Protein AF-E2BBU9-F1 (afdb_monomer_lite)

Organism: Harpegnathos saltator (NCBI:txid610380)

Radius of gyration: 15.65 Å; chains: 1; bounding box: 34×33×42 Å

Sequence (152 aa):
FHPNVCHICKKTDNGTFVTCSMCHMIYYCNKIHKNVHKGEHIQICTYIVYLLAKYKKLLHSSPLNTNEWLQSRINILKKLRRLLPRELQPYEEQMILFVKSCRTCHQQVQLRSCEICQSDYYCNEHKEEFIIEHTREHCRKLMTQFNLDITS

pLDDT: mean 89.42, std 9.73, range [50.41, 97.12]

Foldseek 3Di:
DAQQAAPPQRHGDPPQWDADPQQRLHIHNDVVSCVVCVVVCVLQSVVNSVCCVVCVVLADDWQDAPVRVQVSLVVSQVSSCVPRPDDDDPVRSVSSVQGDAAPGRGHRPQWDADPQLSRHIHHPVCPVVCVVPVDPVNSVVSNVVSVVVSVD

Structure (mmCIF, N/CA/C/O backbone):
data_AF-E2BBU9-F1
#
_entry.id   AF-E2BBU9-F1
#
loop_
_atom_site.group_PDB
_atom_site.id
_atom_site.type_symbol
_atom_site.label_atom_id
_atom_site.label_alt_id
_atom_site.label_comp_id
_atom_site.label_asym_id
_atom_site.label_entity_id
_atom_site.label_seq_id
_atom_site.pdbx_PDB_ins_code
_a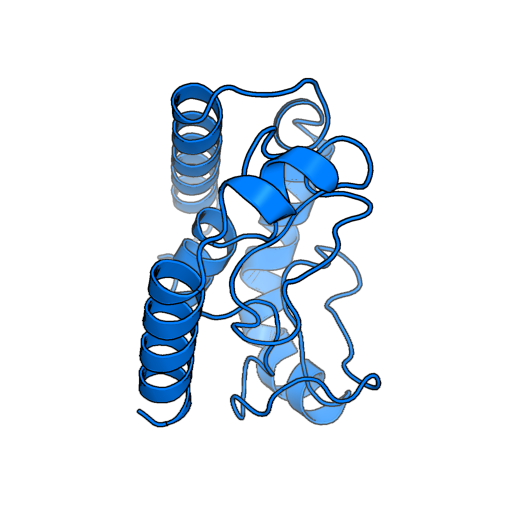tom_site.Cartn_x
_atom_site.Cartn_y
_atom_site.Cartn_z
_atom_site.occupancy
_atom_site.B_iso_or_equiv
_atom_site.auth_seq_id
_atom_site.auth_comp_id
_atom_site.auth_asym_id
_atom_site.auth_atom_id
_atom_site.pdbx_PDB_model_num
ATOM 1 N N . PHE A 1 1 ? 7.609 -3.613 6.468 1.00 87.50 1 PHE A N 1
ATOM 2 C CA . PHE A 1 1 ? 6.248 -3.998 6.027 1.00 87.50 1 PHE A CA 1
ATOM 3 C C . PHE A 1 1 ? 6.264 -4.138 4.522 1.00 87.50 1 PHE A C 1
ATOM 5 O O . PHE A 1 1 ? 6.803 -3.257 3.868 1.00 87.50 1 PHE A O 1
ATOM 12 N N . HIS A 1 2 ? 5.648 -5.195 3.994 1.00 89.50 2 HIS A N 1
ATOM 13 C CA . HIS A 1 2 ? 5.545 -5.432 2.556 1.00 89.50 2 HIS A CA 1
ATOM 14 C C . HIS A 1 2 ? 4.070 -5.598 2.176 1.00 89.50 2 HIS A C 1
ATOM 16 O O . HIS A 1 2 ? 3.405 -6.482 2.719 1.00 89.50 2 HIS A O 1
ATOM 22 N N . PRO A 1 3 ? 3.515 -4.771 1.273 1.00 87.69 3 PRO A N 1
ATOM 23 C CA . PRO A 1 3 ? 2.079 -4.778 0.992 1.00 87.69 3 PRO A CA 1
ATOM 24 C C . PRO A 1 3 ? 1.637 -5.940 0.080 1.00 87.69 3 PRO A C 1
ATOM 26 O O . PRO A 1 3 ? 0.452 -6.045 -0.222 1.00 87.69 3 PRO A O 1
ATOM 29 N N . ASN A 1 4 ? 2.557 -6.803 -0.369 1.00 87.75 4 ASN A N 1
ATOM 30 C CA . ASN A 1 4 ? 2.280 -7.994 -1.189 1.00 87.75 4 ASN A CA 1
ATOM 31 C C . ASN A 1 4 ? 2.405 -9.321 -0.415 1.00 87.75 4 ASN A C 1
ATOM 33 O O . ASN A 1 4 ? 2.350 -10.391 -1.017 1.00 87.75 4 ASN A O 1
ATOM 37 N N . VAL A 1 5 ? 2.584 -9.280 0.910 1.00 91.50 5 VAL A N 1
ATOM 38 C CA . VAL A 1 5 ? 2.699 -10.491 1.741 1.00 91.50 5 VAL A CA 1
ATOM 39 C C . VAL A 1 5 ? 1.640 -10.531 2.826 1.0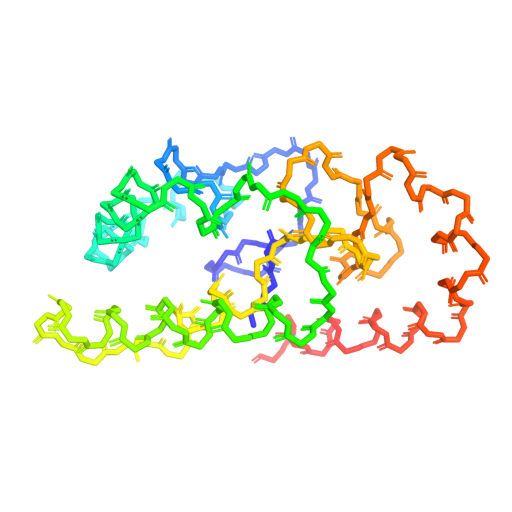0 91.50 5 VAL A C 1
ATOM 41 O O . VAL A 1 5 ? 1.006 -9.526 3.154 1.00 91.50 5 VAL A O 1
ATOM 44 N N . CYS A 1 6 ? 1.449 -11.707 3.417 1.00 94.44 6 CYS A N 1
ATOM 45 C CA . CYS A 1 6 ? 0.546 -11.848 4.538 1.00 94.44 6 CYS A CA 1
ATOM 46 C C . CYS A 1 6 ? 1.108 -11.071 5.725 1.00 94.44 6 CYS A C 1
ATOM 48 O O . CYS A 1 6 ? 2.223 -11.328 6.170 1.00 94.44 6 CYS A O 1
ATOM 50 N N . HIS A 1 7 ? 0.312 -10.166 6.290 1.00 94.44 7 HIS A N 1
ATOM 51 C CA . HIS A 1 7 ? 0.750 -9.391 7.445 1.00 94.44 7 HIS A CA 1
ATOM 52 C C . HIS A 1 7 ? 1.141 -10.267 8.649 1.00 94.44 7 HIS A C 1
ATOM 54 O O . HIS A 1 7 ? 2.069 -9.913 9.370 1.00 94.44 7 HIS A O 1
ATOM 60 N N . ILE A 1 8 ? 0.484 -11.419 8.819 1.00 94.69 8 ILE A N 1
ATOM 61 C CA . ILE A 1 8 ? 0.705 -12.337 9.941 1.00 94.69 8 ILE A CA 1
ATOM 62 C C . ILE A 1 8 ? 1.883 -13.280 9.681 1.00 94.69 8 ILE A C 1
ATOM 64 O O . ILE A 1 8 ? 2.887 -13.193 10.373 1.00 94.69 8 ILE A O 1
ATOM 68 N N . CYS A 1 9 ? 1.803 -14.148 8.667 1.00 93.88 9 CYS A N 1
ATOM 69 C CA . CYS A 1 9 ? 2.814 -15.192 8.449 1.00 93.88 9 CYS A CA 1
ATOM 70 C C . CYS A 1 9 ? 3.887 -14.852 7.405 1.00 93.88 9 CYS A C 1
ATOM 72 O O . CYS A 1 9 ? 4.676 -15.721 7.056 1.00 93.88 9 CYS A O 1
ATOM 74 N N . LYS A 1 10 ? 3.860 -13.643 6.830 1.00 92.50 10 LYS A N 1
ATOM 75 C CA . LYS A 1 10 ? 4.807 -13.149 5.808 1.00 92.50 10 LYS A CA 1
ATOM 76 C C . LYS A 1 10 ? 4.903 -13.969 4.514 1.00 92.50 10 LYS A C 1
ATOM 78 O O . LYS A 1 10 ? 5.683 -13.621 3.636 1.00 92.50 10 LYS A O 1
ATOM 83 N N . LYS A 1 11 ? 4.053 -14.988 4.333 1.00 90.94 11 LYS A N 1
ATOM 84 C CA . LYS A 1 11 ? 3.934 -15.735 3.073 1.00 90.94 11 LYS A CA 1
ATOM 85 C C . LYS A 1 11 ? 3.636 -14.780 1.911 1.00 90.94 11 LYS A C 1
ATOM 87 O O . LYS A 1 11 ? 2.825 -13.863 2.067 1.00 90.94 11 LYS A O 1
ATOM 92 N N . THR A 1 12 ? 4.258 -15.028 0.765 1.00 85.69 12 THR A N 1
ATOM 93 C CA . THR A 1 12 ? 4.026 -14.324 -0.502 1.00 85.69 12 THR A CA 1
ATOM 94 C C . THR A 1 12 ? 2.687 -14.691 -1.130 1.00 85.69 12 THR A C 1
ATOM 96 O O . THR A 1 12 ? 2.199 -15.815 -0.966 1.00 85.69 12 THR A O 1
ATOM 99 N N . ASP A 1 13 ? 2.085 -13.730 -1.833 1.00 78.69 13 ASP A N 1
ATOM 100 C CA . ASP A 1 13 ? 0.827 -13.952 -2.540 1.00 78.69 13 ASP A CA 1
ATOM 101 C C . ASP A 1 13 ? 0.998 -14.940 -3.699 1.00 78.69 13 ASP A C 1
ATOM 103 O O . ASP A 1 13 ? 1.943 -14.863 -4.480 1.00 78.69 13 ASP A O 1
ATOM 107 N N . ASN A 1 14 ? 0.061 -15.877 -3.793 1.00 72.25 14 ASN A N 1
ATOM 108 C CA . ASN A 1 14 ? -0.068 -16.867 -4.858 1.00 72.25 14 ASN A CA 1
ATOM 109 C C . ASN A 1 14 ? -1.394 -16.706 -5.629 1.00 72.25 14 ASN A C 1
ATOM 111 O O . ASN A 1 14 ? -1.867 -17.658 -6.246 1.00 72.25 14 ASN A O 1
ATOM 115 N N . GLY A 1 15 ? -2.012 -15.523 -5.558 1.00 75.75 15 GLY A N 1
ATOM 116 C CA . GLY A 1 15 ? -3.253 -15.168 -6.246 1.00 75.75 15 GLY A CA 1
ATOM 117 C C . GLY A 1 15 ? -4.522 -15.380 -5.419 1.00 75.75 15 GL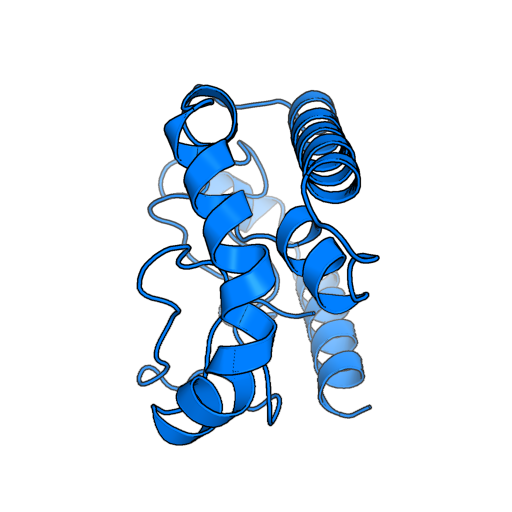Y A C 1
ATOM 118 O O . GLY A 1 15 ? -5.620 -15.160 -5.925 1.00 75.75 15 GLY A O 1
ATOM 119 N N . THR A 1 16 ? -4.407 -15.800 -4.155 1.00 83.06 16 THR A N 1
ATOM 120 C CA . THR A 1 16 ? -5.568 -16.098 -3.293 1.00 83.06 16 THR A CA 1
ATOM 121 C C . THR A 1 16 ? -5.645 -15.220 -2.049 1.00 83.06 16 THR A C 1
ATOM 123 O O . THR A 1 16 ? -6.445 -15.495 -1.149 1.00 83.06 16 THR A O 1
ATOM 126 N N . PHE A 1 17 ? -4.795 -14.198 -1.936 1.00 92.19 17 PHE A N 1
ATOM 127 C CA . PHE A 1 17 ? -4.760 -13.368 -0.740 1.00 92.19 17 PHE A CA 1
ATOM 128 C C . PHE A 1 17 ? -6.015 -12.508 -0.622 1.00 92.19 17 PHE A C 1
ATOM 130 O O . PHE A 1 17 ? -6.599 -12.040 -1.596 1.00 92.19 17 PHE A O 1
ATOM 137 N N . VAL A 1 18 ? -6.428 -12.276 0.620 1.00 93.00 18 VAL A N 1
ATOM 138 C CA . VAL A 1 18 ? -7.563 -11.422 0.956 1.00 93.00 18 VAL A CA 1
ATOM 139 C C . VAL A 1 18 ? -7.060 -10.098 1.512 1.00 93.00 18 VAL A C 1
ATOM 141 O O . VAL A 1 18 ? -6.202 -10.064 2.395 1.00 93.00 18 VAL A O 1
ATOM 144 N N . THR A 1 19 ? -7.628 -8.989 1.045 1.00 91.94 19 THR A N 1
ATOM 145 C CA . THR A 1 19 ? -7.319 -7.658 1.580 1.00 91.94 19 THR A CA 1
ATOM 146 C C . THR A 1 19 ? -8.306 -7.246 2.667 1.00 91.94 19 THR A C 1
ATOM 148 O O . THR A 1 19 ? -9.406 -7.803 2.820 1.00 91.94 19 THR A O 1
ATOM 151 N N . CYS A 1 20 ? -7.952 -6.213 3.433 1.00 93.62 20 CYS A N 1
ATOM 152 C CA . CYS A 1 20 ? -8.978 -5.429 4.114 1.00 93.62 20 CYS A CA 1
ATOM 153 C C . CYS A 1 20 ? -9.935 -4.834 3.067 1.00 93.62 20 CYS A C 1
ATOM 155 O O . CYS A 1 20 ? -9.486 -4.268 2.074 1.00 93.62 20 CYS A O 1
ATOM 157 N N . SER A 1 21 ? -11.243 -4.979 3.281 1.00 90.62 21 SER A N 1
ATOM 158 C CA . SER A 1 21 ? -12.284 -4.516 2.352 1.00 90.62 21 SER A CA 1
ATOM 159 C C . SER A 1 21 ? -12.622 -3.035 2.511 1.00 90.62 21 SER A C 1
ATOM 161 O O . SER A 1 21 ? -13.424 -2.525 1.745 1.00 90.62 21 SER A O 1
ATOM 163 N N . MET A 1 22 ? -12.068 -2.368 3.530 1.00 90.81 22 MET A N 1
ATOM 164 C CA . MET A 1 22 ? -12.313 -0.945 3.771 1.00 90.81 22 MET A CA 1
ATOM 165 C C . MET A 1 22 ? -11.147 -0.087 3.280 1.00 90.81 22 MET A C 1
ATOM 167 O O . MET A 1 22 ? -11.360 0.869 2.547 1.00 90.81 22 MET A O 1
ATOM 171 N N . CYS A 1 23 ? -9.909 -0.417 3.671 1.00 90.81 23 CYS A N 1
ATOM 172 C CA . CYS A 1 23 ? -8.739 0.370 3.272 1.00 90.81 23 CYS A CA 1
ATOM 173 C C . CYS A 1 23 ? -7.987 -0.199 2.064 1.00 90.81 23 CYS A C 1
ATOM 175 O O . CYS A 1 23 ? -7.277 0.549 1.410 1.00 90.81 23 CYS A O 1
ATOM 177 N N . HIS A 1 24 ? -8.088 -1.504 1.777 1.00 89.06 24 HIS A N 1
ATOM 178 C CA . HIS A 1 24 ? -7.314 -2.191 0.727 1.00 89.06 24 HIS A CA 1
ATOM 179 C C . HIS A 1 24 ? -5.773 -2.089 0.847 1.00 89.06 24 HIS A C 1
ATOM 181 O O . HIS A 1 24 ? -5.054 -2.466 -0.076 1.00 89.06 24 HIS A O 1
ATOM 187 N N . MET A 1 25 ? -5.243 -1.640 1.995 1.00 90.38 25 MET A N 1
ATOM 188 C CA . MET A 1 25 ? -3.803 -1.384 2.198 1.00 90.38 25 MET A CA 1
ATOM 189 C C . MET A 1 25 ? -3.019 -2.562 2.797 1.00 90.38 25 MET A C 1
ATOM 191 O O . MET A 1 25 ? -1.794 -2.528 2.832 1.00 90.38 25 MET A O 1
ATOM 195 N N . ILE A 1 26 ? -3.703 -3.594 3.296 1.00 92.94 26 ILE A N 1
ATOM 196 C CA . ILE A 1 26 ? -3.098 -4.720 4.022 1.00 92.94 26 ILE A CA 1
ATOM 197 C C . ILE A 1 26 ? -3.679 -6.053 3.543 1.00 92.94 26 ILE A C 1
ATOM 199 O O . ILE A 1 26 ? -4.880 -6.142 3.256 1.00 92.94 26 ILE A O 1
ATOM 203 N N . TYR A 1 27 ? -2.818 -7.070 3.465 1.00 93.12 27 TYR A N 1
ATOM 204 C CA . TYR A 1 27 ? -3.083 -8.356 2.823 1.00 93.12 27 TYR A CA 1
ATOM 205 C C . TYR A 1 27 ? -2.882 -9.515 3.806 1.00 93.12 27 TYR A C 1
ATOM 207 O O . TYR A 1 27 ? -2.033 -9.475 4.702 1.00 93.12 27 TYR A O 1
ATOM 215 N N . TYR A 1 28 ? -3.668 -10.574 3.625 1.00 95.50 28 TYR A N 1
ATOM 216 C CA . TYR A 1 28 ? -3.615 -11.799 4.416 1.00 95.50 28 TYR A CA 1
ATOM 217 C C . TYR A 1 28 ? -3.737 -13.004 3.492 1.00 95.50 28 TYR A C 1
ATOM 219 O O . TYR A 1 28 ? -4.520 -12.974 2.548 1.00 95.50 28 TYR A O 1
ATOM 227 N N . CYS A 1 29 ? -3.033 -14.095 3.786 1.00 95.19 29 CYS A N 1
ATOM 228 C CA . CYS A 1 29 ? -3.111 -15.288 2.943 1.00 95.19 29 CYS A CA 1
ATOM 229 C C . CYS A 1 29 ? -4.469 -16.002 3.001 1.00 95.19 29 CYS A C 1
ATOM 231 O O . CYS A 1 29 ? -4.775 -16.805 2.127 1.00 95.19 29 CYS A O 1
ATOM 233 N N . ASN A 1 30 ? -5.280 -15.737 4.031 1.00 94.25 30 ASN A N 1
ATOM 234 C CA . ASN A 1 30 ? -6.617 -16.298 4.195 1.00 94.25 30 ASN A CA 1
ATOM 235 C C . ASN A 1 30 ? -7.447 -15.480 5.206 1.00 94.25 30 ASN A C 1
ATOM 237 O O . ASN A 1 30 ? -6.957 -14.556 5.866 1.00 94.25 30 ASN A O 1
ATOM 241 N N . LYS A 1 31 ? -8.728 -15.847 5.349 1.00 95.19 31 LYS A N 1
ATOM 242 C CA . LYS A 1 31 ? -9.657 -15.212 6.299 1.00 95.19 31 LYS A CA 1
ATOM 243 C C . LYS A 1 31 ? -9.269 -15.435 7.767 1.00 95.19 31 LYS A C 1
ATOM 245 O O . LYS A 1 31 ? -9.603 -14.592 8.590 1.00 95.19 31 LYS A O 1
ATOM 250 N N . ILE A 1 32 ? -8.560 -16.519 8.091 1.00 96.19 32 ILE A N 1
ATOM 251 C CA . ILE A 1 32 ? -8.127 -16.820 9.464 1.00 96.19 32 ILE A CA 1
ATOM 252 C C . ILE A 1 32 ? -7.128 -15.756 9.928 1.00 96.19 32 ILE A C 1
ATOM 254 O O . ILE A 1 32 ? -7.389 -15.074 10.912 1.00 96.19 32 ILE A O 1
ATOM 258 N N . HIS A 1 33 ? -6.052 -15.513 9.172 1.00 96.81 33 HIS A N 1
ATOM 259 C CA . HIS A 1 33 ? -5.073 -14.468 9.505 1.00 96.81 33 HIS A CA 1
ATOM 260 C C . HIS A 1 33 ? -5.676 -13.060 9.495 1.00 96.81 33 HIS A C 1
ATOM 262 O O . HIS A 1 33 ? -5.321 -12.233 10.333 1.00 96.81 33 HIS A O 1
ATOM 268 N N . LYS A 1 34 ? -6.635 -12.792 8.598 1.00 96.44 34 LYS A N 1
ATOM 269 C CA . LYS A 1 34 ? -7.398 -11.537 8.623 1.00 96.44 34 LYS A CA 1
ATOM 270 C C . LYS A 1 34 ? -8.194 -11.377 9.922 1.00 96.44 34 LYS A C 1
ATOM 272 O O . LYS A 1 34 ? -8.245 -10.277 10.462 1.00 96.44 34 LYS A O 1
ATOM 277 N N . ASN A 1 35 ? -8.817 -12.449 10.412 1.00 96.44 35 ASN A N 1
ATOM 278 C CA . ASN A 1 35 ? -9.612 -12.429 11.639 1.00 96.44 35 ASN A CA 1
ATOM 279 C C . ASN A 1 35 ? -8.743 -12.300 12.892 1.00 96.44 35 ASN A C 1
ATOM 281 O O . ASN A 1 35 ? -9.108 -11.525 13.771 1.00 96.44 35 ASN A O 1
ATOM 285 N N . VAL A 1 36 ? -7.590 -12.976 12.941 1.00 97.12 36 VAL A N 1
ATOM 286 C CA . VAL A 1 36 ? -6.607 -12.835 14.031 1.00 97.12 36 VAL A CA 1
ATOM 287 C C . VAL A 1 36 ? -6.190 -11.372 14.194 1.00 97.12 36 VAL A C 1
ATOM 289 O O . VAL A 1 36 ? -6.233 -10.840 15.295 1.00 97.12 36 VAL A O 1
ATOM 292 N N . HIS A 1 37 ? -5.887 -10.682 13.091 1.00 96.56 37 HIS A N 1
ATOM 293 C CA . HIS A 1 37 ? -5.466 -9.279 13.133 1.00 96.56 37 HIS A CA 1
ATOM 294 C C . HIS A 1 37 ? -6.622 -8.269 13.248 1.00 96.56 37 HIS A C 1
ATOM 296 O O . HIS A 1 37 ? -6.396 -7.065 13.364 1.00 96.56 37 HIS A O 1
ATOM 302 N N . LYS A 1 38 ? -7.884 -8.711 13.160 1.00 95.38 38 LYS A N 1
ATOM 303 C CA . LYS A 1 38 ? -9.037 -7.815 12.968 1.00 95.38 38 LYS A CA 1
ATOM 304 C C . LYS A 1 38 ? -9.169 -6.781 14.087 1.00 95.38 38 LYS A C 1
ATOM 306 O O . LYS A 1 38 ? -9.453 -5.623 13.790 1.00 95.38 38 LYS A O 1
ATOM 311 N N . GLY A 1 39 ? -8.986 -7.200 15.341 1.00 94.50 39 GLY A N 1
ATOM 312 C CA . GLY A 1 39 ? -9.141 -6.340 16.519 1.00 94.50 39 GLY A CA 1
ATOM 313 C C . GLY A 1 39 ? -8.086 -5.236 16.618 1.00 94.50 39 GLY A C 1
ATOM 314 O O . GLY A 1 39 ? -8.411 -4.110 16.987 1.00 94.50 39 GLY A O 1
ATOM 315 N N . GLU A 1 40 ? -6.843 -5.523 16.233 1.00 93.75 40 GLU A N 1
ATOM 316 C CA . GLU A 1 40 ? -5.774 -4.519 16.161 1.00 93.75 40 GLU A CA 1
ATOM 317 C C . GLU A 1 40 ? -5.982 -3.603 14.952 1.00 93.75 40 GLU A C 1
ATOM 319 O O . GLU A 1 40 ? -6.057 -2.380 15.084 1.00 93.75 40 GLU A O 1
ATOM 324 N N . HIS A 1 41 ? -6.206 -4.197 13.777 1.00 96.31 41 HIS A N 1
ATOM 325 C CA . HIS A 1 41 ? -6.324 -3.460 12.526 1.00 96.31 41 HIS A CA 1
ATOM 326 C C . HIS A 1 41 ? -7.512 -2.491 12.489 1.00 96.31 41 HIS A C 1
ATOM 328 O O . HIS A 1 41 ? -7.400 -1.407 11.915 1.00 96.31 41 HIS A O 1
ATOM 334 N N . ILE A 1 42 ? -8.667 -2.856 13.062 1.00 95.69 42 ILE A N 1
ATOM 335 C CA . ILE A 1 42 ? -9.878 -2.022 12.980 1.00 95.69 42 ILE A CA 1
ATOM 336 C C . ILE A 1 42 ? -9.690 -0.656 13.649 1.00 95.69 42 ILE A C 1
ATOM 338 O O . ILE A 1 42 ? -10.272 0.333 13.189 1.00 95.69 42 ILE A O 1
ATOM 342 N N . GLN A 1 43 ? -8.836 -0.598 14.677 1.00 94.62 43 GLN A N 1
ATOM 343 C CA . GLN A 1 43 ? -8.549 0.618 15.431 1.00 94.62 43 GLN A CA 1
ATOM 344 C C . GLN A 1 43 ? -7.966 1.693 14.521 1.00 94.62 43 GLN A C 1
ATOM 346 O O . GLN A 1 43 ? -8.467 2.807 14.524 1.00 94.62 43 GLN A O 1
ATOM 351 N N . ILE A 1 44 ? -6.986 1.359 13.676 1.00 95.44 44 ILE A N 1
ATOM 352 C CA . ILE A 1 44 ? -6.427 2.312 12.712 1.00 95.44 44 ILE A CA 1
ATOM 353 C C . ILE A 1 44 ? -7.233 2.398 11.416 1.00 95.44 44 ILE A C 1
ATOM 355 O O . ILE A 1 44 ? -7.380 3.481 10.846 1.00 95.44 44 ILE A O 1
ATOM 359 N N . CYS A 1 45 ? -7.770 1.272 10.936 1.00 95.88 45 CYS A N 1
ATOM 360 C CA . CYS A 1 45 ? -8.420 1.204 9.631 1.00 95.88 45 CYS A CA 1
ATOM 361 C C . CYS A 1 45 ? -9.583 2.195 9.529 1.00 95.88 45 CYS A C 1
ATOM 363 O O . CYS A 1 45 ? -9.778 2.807 8.481 1.00 95.88 45 CYS A O 1
ATOM 365 N N . THR A 1 46 ? -10.321 2.382 10.624 1.00 94.81 46 THR A N 1
ATOM 366 C CA . THR A 1 46 ? -11.440 3.326 10.699 1.00 94.81 46 THR A CA 1
ATOM 367 C C . THR A 1 46 ? -10.978 4.769 10.481 1.00 94.81 46 THR A C 1
ATOM 369 O O . THR A 1 46 ? -11.562 5.488 9.669 1.00 94.81 46 THR A O 1
ATOM 372 N N . TYR A 1 47 ? -9.884 5.188 11.127 1.00 94.50 47 TYR A N 1
ATOM 373 C CA . TYR A 1 47 ? -9.332 6.534 10.945 1.00 94.50 47 TYR A CA 1
ATOM 374 C C . TYR A 1 47 ? -8.690 6.726 9.577 1.00 94.50 47 TYR A C 1
ATOM 376 O O . TYR A 1 47 ? -8.826 7.804 9.002 1.00 94.50 47 TYR A O 1
ATOM 384 N N . ILE A 1 48 ? -8.036 5.694 9.029 1.00 92.06 48 ILE A N 1
ATOM 385 C CA . ILE A 1 48 ? -7.552 5.726 7.645 1.00 92.06 48 ILE A CA 1
ATOM 386 C C . ILE A 1 48 ? -8.735 6.030 6.729 1.00 92.06 48 ILE A C 1
ATOM 388 O O . ILE A 1 48 ? -8.733 7.072 6.085 1.00 92.06 48 ILE A O 1
ATOM 392 N N . VAL A 1 49 ? -9.782 5.200 6.739 1.00 90.69 49 VAL A N 1
ATOM 393 C CA . VAL A 1 49 ? -10.961 5.361 5.870 1.00 90.69 49 VAL A CA 1
ATOM 394 C C . VAL A 1 49 ? -11.620 6.730 6.053 1.00 90.69 49 VAL A C 1
ATOM 396 O O . VAL A 1 49 ? -11.951 7.387 5.067 1.00 90.69 49 VAL A O 1
ATOM 399 N N . TYR A 1 50 ? -11.741 7.208 7.294 1.00 91.06 50 TYR A N 1
ATOM 400 C CA . TYR A 1 50 ? -12.228 8.557 7.583 1.00 91.06 50 TYR A CA 1
ATOM 401 C C . TYR A 1 50 ? -11.380 9.642 6.903 1.00 91.06 50 TYR A C 1
ATOM 403 O O . TYR A 1 50 ? -11.921 10.532 6.242 1.00 91.06 50 TYR A O 1
ATOM 411 N N . LEU A 1 51 ? -10.051 9.574 7.030 1.00 88.12 51 LEU A N 1
ATOM 412 C CA . LEU A 1 51 ? -9.140 10.524 6.391 1.00 88.12 51 LEU A CA 1
ATOM 413 C C . LEU A 1 51 ? -9.208 10.431 4.863 1.00 88.12 51 LEU A C 1
ATOM 415 O O . LEU A 1 51 ? -9.233 11.466 4.199 1.00 88.12 51 LEU A O 1
ATOM 419 N N . LEU A 1 52 ? -9.280 9.219 4.314 1.00 80.06 52 LEU A N 1
ATOM 420 C CA . LEU A 1 52 ? -9.405 8.967 2.879 1.00 80.06 52 LEU A CA 1
ATOM 421 C C . LEU A 1 52 ? -10.684 9.606 2.308 1.00 80.06 52 LEU A C 1
ATOM 423 O O . LEU A 1 52 ? -10.635 10.297 1.291 1.00 80.06 52 LEU A O 1
ATOM 427 N N . ALA A 1 53 ? -11.816 9.443 2.999 1.00 82.31 53 ALA A N 1
ATOM 428 C CA . ALA A 1 53 ? -13.101 10.006 2.590 1.00 82.31 53 ALA A CA 1
ATOM 429 C C . ALA A 1 53 ? -13.150 11.535 2.736 1.00 82.31 53 ALA A C 1
ATOM 431 O O . ALA A 1 53 ? -13.604 12.239 1.831 1.00 82.31 53 ALA A O 1
ATOM 432 N N . LYS A 1 54 ? -12.659 12.060 3.865 1.00 80.25 54 LYS A N 1
ATOM 433 C CA . LYS A 1 54 ? -12.657 13.499 4.169 1.00 80.25 54 LYS A CA 1
ATOM 434 C C . LYS A 1 54 ? -11.717 14.282 3.261 1.00 80.25 54 LYS A C 1
ATOM 436 O O . LYS A 1 54 ? -11.988 15.430 2.920 1.00 80.25 54 LYS A O 1
ATOM 441 N N . TYR A 1 55 ? -10.607 13.669 2.873 1.00 70.31 55 TYR A N 1
ATOM 442 C CA . TYR A 1 55 ? -9.570 14.307 2.086 1.00 70.31 55 TYR A CA 1
ATOM 443 C C . TYR A 1 55 ? -9.355 13.535 0.786 1.00 70.31 55 TYR A C 1
ATOM 445 O O . TYR A 1 55 ? -8.271 13.010 0.559 1.00 70.31 55 TYR A O 1
ATOM 453 N N . LYS A 1 56 ? -10.362 13.512 -0.099 1.00 62.88 56 LYS A N 1
ATOM 454 C CA . LYS A 1 56 ? -10.283 12.863 -1.427 1.00 62.88 56 LYS A CA 1
ATOM 455 C C . LYS A 1 56 ? -8.999 13.214 -2.212 1.00 62.88 56 LYS A C 1
ATOM 457 O O . LYS A 1 56 ? -8.466 12.373 -2.931 1.00 62.88 56 LYS A O 1
ATOM 462 N N . LYS A 1 57 ? -8.450 14.421 -2.005 1.00 55.78 57 LYS A N 1
ATOM 463 C CA . LYS A 1 57 ? -7.166 14.879 -2.574 1.00 55.78 57 LYS A CA 1
ATOM 464 C C . LYS A 1 57 ? -5.918 14.139 -2.061 1.00 55.78 57 LYS A C 1
ATOM 466 O O . LYS A 1 57 ? -4.887 14.184 -2.713 1.00 55.78 57 LYS A O 1
ATOM 471 N N . LEU A 1 58 ? -5.978 13.467 -0.909 1.00 54.84 58 LEU A N 1
ATOM 472 C CA . LEU A 1 58 ? -4.854 12.710 -0.333 1.00 54.84 58 LEU A CA 1
ATOM 473 C C . LEU A 1 58 ? -4.647 11.329 -0.985 1.00 54.84 58 LEU A C 1
ATOM 475 O O . LEU A 1 58 ? -3.698 10.637 -0.620 1.00 54.84 58 LEU A O 1
ATOM 479 N N . LEU A 1 59 ? -5.519 10.925 -1.914 1.00 53.00 59 LEU A N 1
ATOM 480 C CA . LEU A 1 59 ? -5.458 9.632 -2.611 1.00 53.00 59 LEU A CA 1
ATOM 481 C C . LEU A 1 59 ? -5.498 9.737 -4.138 1.00 53.00 59 LEU A C 1
ATOM 483 O O . LEU A 1 59 ? -4.917 8.893 -4.814 1.00 53.00 59 LEU A O 1
ATOM 487 N N . HIS A 1 60 ? -6.248 10.704 -4.684 1.00 53.81 60 HIS A N 1
ATOM 488 C CA . HIS A 1 60 ? -6.758 10.597 -6.058 1.00 53.81 60 HIS A CA 1
ATOM 489 C C . HIS A 1 60 ? -6.757 11.892 -6.865 1.00 53.81 60 HIS A C 1
ATOM 491 O O . HIS A 1 60 ? -7.674 12.120 -7.649 1.00 53.81 60 HIS A O 1
ATOM 497 N N . SER A 1 61 ? -5.763 12.762 -6.736 1.00 50.41 61 SER A N 1
ATOM 498 C CA . SER A 1 61 ? -5.747 13.915 -7.638 1.00 50.41 61 SER A CA 1
ATOM 499 C C . SER A 1 61 ? -4.341 14.351 -7.988 1.00 50.41 61 SER A C 1
ATOM 501 O O . SER A 1 61 ? -3.706 15.050 -7.202 1.00 50.41 61 SER A O 1
ATOM 503 N N . SER A 1 62 ? -3.966 13.961 -9.205 1.00 54.34 62 SER A N 1
ATOM 504 C CA . SER A 1 62 ? -2.807 14.376 -9.993 1.00 54.34 62 SER A CA 1
ATOM 505 C C . SER A 1 62 ? -1.525 13.572 -9.778 1.00 54.34 62 SER A C 1
ATOM 507 O O . SER A 1 62 ? -1.288 13.087 -8.671 1.00 54.34 62 SER A O 1
ATOM 509 N N . PRO A 1 63 ? -0.694 13.441 -10.834 1.00 59.22 63 PRO A N 1
ATOM 510 C CA . PRO A 1 63 ? 0.708 13.091 -10.678 1.00 59.22 63 PRO A CA 1
ATOM 511 C C . PRO A 1 63 ? 1.300 14.035 -9.636 1.00 59.22 63 PRO A C 1
ATOM 513 O O . PRO A 1 63 ? 1.372 15.243 -9.858 1.00 59.22 63 PRO A O 1
ATOM 516 N N . LEU A 1 64 ? 1.636 13.497 -8.470 1.00 67.50 64 LEU A N 1
ATOM 517 C CA . LEU A 1 64 ? 2.407 14.240 -7.489 1.00 67.50 64 LEU A CA 1
ATOM 518 C C . LEU A 1 64 ? 3.866 14.029 -7.846 1.00 67.50 64 LEU A C 1
ATOM 520 O O . LEU A 1 64 ? 4.267 12.904 -8.145 1.00 67.50 64 LEU A O 1
ATOM 524 N N . ASN A 1 65 ? 4.676 15.080 -7.780 1.00 82.25 65 ASN A N 1
ATOM 525 C CA . ASN A 1 65 ? 6.110 14.831 -7.740 1.00 82.25 65 ASN A CA 1
ATOM 526 C C . ASN A 1 65 ? 6.459 14.113 -6.419 1.00 82.25 65 ASN A C 1
ATOM 528 O O . ASN A 1 65 ? 5.707 14.150 -5.438 1.00 82.25 65 ASN A O 1
ATOM 532 N N . THR A 1 66 ? 7.618 13.460 -6.372 1.00 86.12 66 THR A N 1
ATOM 533 C CA . THR A 1 66 ? 8.026 12.646 -5.216 1.00 86.12 66 THR A CA 1
ATOM 534 C C . THR A 1 66 ? 8.017 13.420 -3.893 1.00 86.12 66 THR A C 1
ATOM 536 O O . THR A 1 66 ? 7.645 12.861 -2.860 1.00 86.12 66 THR A O 1
ATOM 539 N N . ASN A 1 67 ? 8.347 14.715 -3.898 1.00 88.56 67 ASN A N 1
ATOM 540 C CA . ASN A 1 67 ? 8.340 15.525 -2.679 1.00 88.56 67 ASN A CA 1
ATOM 541 C C . ASN A 1 67 ? 6.918 15.766 -2.166 1.00 88.56 67 ASN A C 1
ATOM 543 O O . ASN A 1 67 ? 6.651 15.582 -0.978 1.00 88.56 67 ASN A O 1
ATOM 547 N N . GLU A 1 68 ? 5.992 16.135 -3.047 1.00 87.00 68 GLU A N 1
ATOM 548 C CA . GLU A 1 68 ? 4.583 16.318 -2.689 1.00 87.00 68 GLU A CA 1
ATOM 549 C C . GLU A 1 68 ? 3.960 15.015 -2.181 1.00 87.00 68 GLU A C 1
ATOM 551 O O . GLU A 1 68 ? 3.232 15.015 -1.181 1.00 87.00 68 GLU A O 1
ATOM 556 N N . TRP A 1 69 ? 4.305 13.890 -2.812 1.00 87.31 69 TRP A N 1
ATOM 557 C CA . TRP A 1 69 ? 3.891 12.569 -2.358 1.00 87.31 69 TRP A CA 1
ATOM 558 C C . TRP A 1 69 ? 4.371 12.280 -0.932 1.00 87.31 69 TRP A C 1
ATOM 560 O O . TRP A 1 69 ? 3.548 11.977 -0.059 1.00 87.31 69 TRP A O 1
ATOM 570 N N . LEU A 1 70 ? 5.669 12.440 -0.658 1.00 89.38 70 LEU A N 1
ATOM 571 C CA . LEU A 1 70 ? 6.247 12.224 0.672 1.00 89.38 70 LEU A CA 1
ATOM 572 C C . LEU A 1 70 ? 5.600 13.131 1.726 1.00 89.38 70 LEU A C 1
ATOM 574 O O . LEU A 1 70 ? 5.202 12.657 2.796 1.00 89.38 70 LEU A O 1
ATOM 578 N N . GLN A 1 71 ? 5.405 14.416 1.414 1.00 89.81 71 GLN A N 1
ATOM 579 C CA . GLN A 1 71 ? 4.721 15.344 2.318 1.00 89.81 71 GLN A CA 1
ATOM 580 C C . GLN A 1 71 ? 3.271 14.925 2.584 1.00 89.81 71 GLN A C 1
ATOM 582 O O . GLN A 1 71 ? 2.796 15.029 3.718 1.00 89.81 71 GLN A O 1
ATOM 587 N N . SER A 1 72 ? 2.567 14.383 1.585 1.00 88.12 72 SER A N 1
ATOM 588 C CA . SER A 1 72 ? 1.215 13.848 1.781 1.00 88.12 72 SER A CA 1
ATOM 589 C C . SER A 1 72 ? 1.194 12.702 2.803 1.00 88.12 72 SER A C 1
ATOM 591 O O . SER A 1 72 ? 0.333 12.692 3.689 1.00 88.12 72 SER A O 1
ATOM 593 N N . ARG A 1 73 ? 2.171 11.781 2.748 1.00 91.06 73 ARG A N 1
ATOM 594 C CA . ARG A 1 73 ? 2.278 10.642 3.677 1.00 91.06 73 ARG A CA 1
ATOM 595 C C . ARG A 1 73 ? 2.582 11.110 5.096 1.00 91.06 73 ARG A C 1
ATOM 597 O O . ARG A 1 73 ? 1.901 10.702 6.037 1.00 91.06 73 ARG A O 1
ATOM 604 N N . ILE A 1 74 ? 3.530 12.037 5.244 1.00 92.25 74 ILE A N 1
ATOM 605 C CA . ILE A 1 74 ? 3.871 12.658 6.532 1.00 92.25 74 ILE A CA 1
ATOM 606 C C . ILE A 1 74 ? 2.645 13.356 7.134 1.00 92.25 74 ILE A C 1
ATOM 608 O O . ILE A 1 74 ? 2.373 13.228 8.329 1.00 92.25 74 ILE A O 1
ATOM 612 N N . ASN A 1 75 ? 1.868 14.069 6.318 1.00 91.75 75 ASN A N 1
ATOM 613 C CA . ASN A 1 75 ? 0.659 14.750 6.775 1.00 91.75 75 ASN A CA 1
ATOM 614 C C . ASN A 1 75 ? -0.436 13.777 7.225 1.00 91.75 75 ASN A C 1
ATOM 616 O O . ASN A 1 75 ? -1.120 14.053 8.212 1.00 91.75 75 ASN A O 1
ATOM 620 N N . ILE A 1 76 ? -0.595 12.634 6.552 1.00 91.38 76 ILE A N 1
ATOM 621 C CA . ILE A 1 76 ? -1.516 11.577 6.996 1.00 91.38 76 ILE A CA 1
ATOM 622 C C . ILE A 1 76 ? -1.064 11.007 8.338 1.00 91.38 76 ILE A C 1
ATOM 624 O O . ILE A 1 76 ? -1.878 10.942 9.256 1.00 91.38 76 ILE A O 1
ATOM 628 N N . LEU A 1 77 ? 0.221 10.680 8.496 1.00 94.50 77 LEU A N 1
ATOM 629 C CA . LEU A 1 77 ? 0.762 10.182 9.765 1.00 94.50 77 LEU A CA 1
ATOM 630 C C . LEU A 1 77 ? 0.551 11.177 10.908 1.00 94.50 77 LEU A C 1
ATOM 632 O O . LEU A 1 77 ? 0.060 10.801 11.969 1.00 94.50 77 LEU A O 1
ATOM 636 N N . LYS A 1 78 ? 0.835 12.467 10.685 1.00 95.00 78 LYS A N 1
ATOM 637 C CA . LYS A 1 78 ? 0.581 13.529 11.675 1.00 95.00 78 LYS A CA 1
ATOM 638 C C . LYS A 1 78 ? -0.891 13.596 12.086 1.00 95.00 78 LYS A C 1
ATOM 640 O O . LYS A 1 78 ? -1.182 13.813 13.258 1.00 95.00 78 LYS A O 1
ATOM 645 N N . LYS A 1 79 ? -1.822 13.421 11.143 1.00 94.62 79 LYS A N 1
ATOM 646 C CA . LYS A 1 79 ? -3.262 13.386 11.443 1.00 94.62 79 LYS A CA 1
ATOM 647 C C . LYS A 1 79 ? -3.648 12.126 12.213 1.00 94.62 79 LYS A C 1
ATOM 649 O O . LYS A 1 79 ? -4.369 12.242 13.194 1.00 94.62 79 LYS A O 1
ATOM 654 N N . LEU A 1 80 ? -3.151 10.957 11.811 1.00 94.75 80 LEU A N 1
ATOM 655 C CA . LEU A 1 80 ? -3.417 9.692 12.501 1.00 94.75 80 LEU A CA 1
ATOM 656 C C . LEU A 1 80 ? -2.928 9.734 13.951 1.00 94.75 80 LEU A C 1
ATOM 658 O O . LEU A 1 80 ? -3.714 9.448 14.844 1.00 94.75 80 LEU A O 1
ATOM 662 N N . ARG A 1 81 ? -1.699 10.205 14.200 1.00 95.94 81 ARG A N 1
ATOM 663 C CA . ARG A 1 81 ? -1.146 10.359 15.561 1.00 95.94 81 ARG A CA 1
ATO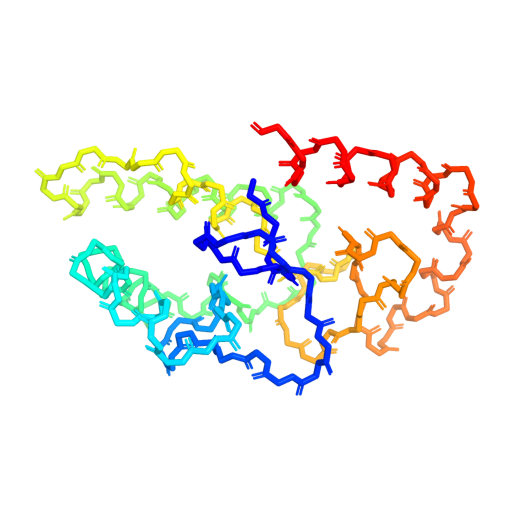M 664 C C . ARG A 1 81 ? -1.967 11.289 16.461 1.00 95.94 81 ARG A C 1
ATOM 666 O O . ARG A 1 81 ? -1.917 11.152 17.671 1.00 95.94 81 ARG A O 1
ATOM 673 N N . ARG A 1 82 ? -2.700 12.249 15.885 1.00 95.12 82 ARG A N 1
ATOM 674 C CA . ARG A 1 82 ? -3.595 13.150 16.636 1.00 95.12 82 ARG A CA 1
ATOM 675 C C . ARG A 1 82 ? -4.988 12.565 16.866 1.00 95.12 82 ARG A C 1
ATOM 677 O O . ARG A 1 82 ? -5.668 12.998 17.785 1.00 95.12 82 ARG A O 1
ATOM 684 N N . LEU A 1 83 ? -5.444 11.677 15.983 1.00 93.88 83 LEU A N 1
ATOM 685 C CA . LEU A 1 83 ? -6.805 11.134 15.998 1.00 93.88 83 LEU A CA 1
ATOM 686 C C . LEU A 1 83 ? -6.906 9.806 16.748 1.00 93.88 83 LEU A C 1
ATOM 688 O O . LEU A 1 83 ? -7.948 9.532 17.340 1.00 93.88 83 LEU A O 1
ATOM 692 N N . LEU A 1 84 ? -5.863 8.975 16.692 1.00 94.44 84 LEU A N 1
ATOM 693 C CA . LEU A 1 84 ? -5.836 7.717 17.421 1.00 94.44 84 LEU A CA 1
ATOM 694 C C . LEU A 1 84 ? -5.608 7.987 18.917 1.00 94.44 84 LEU A C 1
ATOM 696 O O . LEU A 1 84 ? -4.731 8.774 19.264 1.00 94.44 84 LEU A O 1
ATOM 700 N N . PRO A 1 85 ? -6.331 7.294 19.814 1.00 93.25 85 PRO A N 1
ATOM 701 C CA . PRO A 1 85 ? -6.163 7.430 21.263 1.00 93.25 85 PRO A CA 1
ATOM 702 C C . PRO A 1 85 ? -4.912 6.713 21.805 1.00 93.25 85 PRO A C 1
ATOM 704 O O . PRO A 1 85 ? -4.728 6.621 23.015 1.00 93.25 85 PRO A O 1
ATOM 707 N N . ARG A 1 86 ? -4.076 6.160 20.922 1.00 95.38 86 ARG A N 1
ATOM 708 C CA . ARG A 1 86 ? -2.855 5.416 21.235 1.00 95.38 86 ARG A CA 1
ATOM 709 C C . ARG A 1 86 ? -1.770 5.730 20.212 1.00 95.38 86 ARG A C 1
ATOM 711 O O . ARG A 1 86 ? -2.061 6.245 19.131 1.00 95.38 86 ARG A O 1
ATOM 718 N N . GLU A 1 87 ? -0.541 5.343 20.525 1.00 95.81 87 GLU A N 1
ATOM 719 C CA . GLU A 1 87 ? 0.562 5.407 19.570 1.00 95.81 87 GLU A CA 1
ATOM 720 C C . GLU A 1 87 ? 0.334 4.479 18.368 1.00 95.81 87 GLU A C 1
ATOM 722 O O . GLU A 1 87 ? -0.356 3.454 18.455 1.00 95.81 87 GLU A O 1
ATOM 727 N N . LEU A 1 88 ? 0.913 4.868 17.229 1.00 96.62 88 LEU A N 1
ATOM 728 C CA . LEU A 1 88 ? 0.930 4.038 16.031 1.00 96.62 88 LEU A CA 1
ATOM 729 C C . LEU A 1 88 ? 1.932 2.903 16.222 1.00 96.62 88 LEU A C 1
ATOM 731 O O . LEU A 1 88 ? 3.082 3.130 16.593 1.00 96.62 88 LEU A O 1
ATOM 735 N N . GLN A 1 89 ? 1.511 1.682 15.916 1.00 96.12 89 GLN A N 1
ATOM 736 C CA . GLN A 1 89 ? 2.427 0.552 15.851 1.00 96.12 89 GLN A CA 1
ATOM 737 C C . GLN A 1 89 ? 3.370 0.737 14.645 1.00 96.12 89 GLN A C 1
ATOM 739 O O . GLN A 1 89 ? 2.959 1.285 13.619 1.00 96.12 89 GLN A O 1
ATOM 744 N N . PRO A 1 90 ? 4.615 0.234 14.687 1.00 95.50 90 PRO A N 1
ATOM 745 C CA . PRO A 1 90 ? 5.562 0.423 13.587 1.00 95.50 90 PRO A CA 1
ATOM 746 C C . PRO A 1 90 ? 5.017 0.000 12.215 1.00 95.50 90 PRO A C 1
ATOM 748 O O . PRO A 1 90 ? 5.199 0.707 11.226 1.00 95.50 90 PRO A O 1
ATOM 751 N N . TYR A 1 91 ? 4.282 -1.115 12.135 1.00 94.62 91 TYR A N 1
ATOM 752 C CA . TYR A 1 91 ? 3.700 -1.557 10.866 1.00 94.62 91 TYR A CA 1
ATOM 753 C C . TYR A 1 91 ? 2.600 -0.614 10.356 1.00 94.62 91 TYR A C 1
ATOM 755 O O . TYR A 1 91 ? 2.402 -0.521 9.149 1.00 94.62 91 TYR A O 1
ATOM 763 N N . GLU A 1 92 ? 1.889 0.076 11.247 1.00 96.56 92 GLU A N 1
ATOM 764 C CA . GLU A 1 92 ? 0.830 1.019 10.896 1.00 96.56 92 GLU A CA 1
ATOM 765 C C . GLU A 1 92 ? 1.405 2.267 10.236 1.00 96.56 92 GLU A C 1
ATOM 767 O O . GLU A 1 92 ? 0.860 2.759 9.248 1.00 96.56 92 GLU A O 1
ATOM 772 N N . GLU A 1 93 ? 2.546 2.749 10.731 1.00 95.88 93 GLU A N 1
ATOM 773 C CA . GLU A 1 93 ? 3.271 3.835 10.074 1.00 95.88 93 GLU A CA 1
ATOM 774 C C . GLU A 1 93 ? 3.761 3.396 8.695 1.00 95.88 93 GLU A C 1
ATOM 776 O O . GLU A 1 93 ? 3.562 4.083 7.688 1.00 95.88 93 GLU A O 1
ATOM 781 N N . GLN A 1 94 ? 4.336 2.196 8.642 1.00 94.81 94 GLN A N 1
ATOM 782 C CA . GLN A 1 94 ? 4.829 1.605 7.410 1.00 94.81 94 GLN A CA 1
ATOM 783 C C . GLN A 1 94 ? 3.714 1.343 6.384 1.00 94.81 94 GLN A C 1
ATOM 785 O O . GLN A 1 94 ? 3.964 1.471 5.190 1.00 94.81 94 GLN A O 1
ATOM 790 N N . MET A 1 95 ? 2.479 1.048 6.806 1.00 93.69 95 MET A N 1
ATOM 791 C CA . MET A 1 95 ? 1.329 0.940 5.900 1.00 93.69 95 MET A CA 1
ATOM 792 C C . MET A 1 95 ? 1.069 2.244 5.142 1.00 93.69 95 MET A C 1
ATOM 794 O O . MET A 1 95 ? 0.660 2.196 3.985 1.00 93.69 95 MET A O 1
ATOM 798 N N . ILE A 1 96 ? 1.281 3.401 5.776 1.00 93.25 96 ILE A N 1
ATOM 799 C CA . ILE A 1 96 ? 1.091 4.711 5.140 1.00 93.25 96 ILE A CA 1
ATOM 800 C C . ILE A 1 96 ? 2.286 5.068 4.257 1.00 93.25 96 ILE A C 1
ATOM 802 O O . ILE A 1 96 ? 2.089 5.584 3.158 1.00 93.25 96 ILE A O 1
ATOM 806 N N . LEU A 1 97 ? 3.506 4.807 4.732 1.00 91.88 97 LEU A N 1
ATOM 807 C CA . LEU A 1 97 ? 4.746 5.165 4.034 1.00 91.88 97 LEU A CA 1
ATOM 808 C C . LEU A 1 97 ? 5.023 4.278 2.817 1.00 91.88 97 LEU A C 1
ATOM 810 O O . LEU A 1 97 ? 5.437 4.784 1.780 1.00 91.88 97 LEU A O 1
ATOM 814 N N . PHE A 1 98 ? 4.771 2.975 2.938 1.00 91.31 98 PHE A N 1
ATOM 815 C CA . PHE A 1 98 ? 5.065 1.961 1.920 1.00 91.31 98 PHE A CA 1
ATOM 816 C C . PHE A 1 98 ? 3.793 1.425 1.259 1.00 91.31 98 PHE A C 1
ATOM 818 O O . PHE A 1 98 ? 3.719 0.267 0.841 1.00 91.31 98 PHE A O 1
ATOM 825 N N . VAL A 1 99 ? 2.756 2.261 1.196 1.00 89.75 99 VAL A N 1
ATOM 826 C CA . VAL A 1 99 ? 1.555 1.953 0.424 1.00 89.75 99 VAL A CA 1
ATOM 827 C C . VAL A 1 99 ? 1.919 1.781 -1.052 1.00 89.75 99 VAL A C 1
ATOM 829 O O . VAL A 1 99 ? 2.793 2.475 -1.566 1.00 89.75 99 VAL A O 1
ATOM 832 N N . LYS A 1 100 ? 1.229 0.875 -1.753 1.00 91.19 100 LYS A N 1
ATOM 833 C CA . LYS A 1 100 ? 1.419 0.693 -3.196 1.00 91.19 100 LYS A CA 1
ATOM 834 C C . LYS A 1 100 ? 1.131 2.015 -3.922 1.00 91.19 100 LYS A C 1
ATOM 836 O O . LYS A 1 100 ? 0.052 2.597 -3.754 1.00 91.19 100 LYS A O 1
ATOM 841 N N . SER A 1 101 ? 2.091 2.470 -4.717 1.00 91.44 101 SER A N 1
ATOM 842 C CA . SER A 1 101 ? 1.976 3.635 -5.592 1.00 91.44 101 SER A CA 1
ATOM 843 C C . SER A 1 101 ? 2.851 3.444 -6.829 1.00 91.44 101 SER A C 1
ATOM 845 O O . SER A 1 101 ? 3.872 2.762 -6.766 1.00 91.44 101 SER A O 1
ATOM 847 N N . CYS A 1 102 ? 2.454 4.017 -7.965 1.00 92.31 102 CYS A N 1
ATOM 848 C CA . CYS A 1 102 ? 3.313 4.050 -9.147 1.00 92.31 102 CYS A CA 1
ATOM 849 C C . CYS A 1 102 ? 4.611 4.800 -8.818 1.00 92.31 102 CYS A C 1
ATOM 851 O O . CYS A 1 102 ? 4.548 5.906 -8.289 1.00 92.31 102 CYS A O 1
ATOM 853 N N . ARG A 1 103 ? 5.766 4.221 -9.161 1.00 91.62 103 ARG A N 1
ATOM 854 C CA . ARG A 1 103 ? 7.089 4.826 -8.945 1.00 91.62 103 ARG A CA 1
ATOM 855 C C . ARG A 1 103 ? 7.207 6.250 -9.499 1.00 91.62 103 ARG A C 1
ATOM 857 O O . ARG A 1 103 ? 7.822 7.088 -8.845 1.00 91.62 103 ARG A O 1
ATOM 864 N N . THR A 1 104 ? 6.611 6.506 -10.661 1.00 91.06 104 THR A N 1
ATOM 865 C CA . THR A 1 104 ? 6.713 7.791 -11.361 1.00 91.06 104 THR A CA 1
ATOM 866 C C . THR A 1 104 ? 5.704 8.815 -10.845 1.00 91.06 104 THR A C 1
ATOM 868 O O . THR A 1 104 ? 6.085 9.870 -10.348 1.00 91.06 104 THR A O 1
ATOM 871 N N . CYS A 1 105 ? 4.402 8.518 -10.937 1.00 90.00 105 CYS A N 1
ATOM 872 C CA . CYS A 1 105 ? 3.348 9.504 -10.659 1.00 90.00 105 CYS A CA 1
ATOM 873 C C . CYS A 1 105 ? 2.664 9.355 -9.296 1.00 90.00 105 CYS A C 1
ATOM 875 O O . CYS A 1 105 ? 1.740 10.108 -8.984 1.00 90.00 105 CYS A O 1
ATOM 877 N N . HIS A 1 106 ? 3.060 8.359 -8.502 1.00 90.44 106 HIS A N 1
ATOM 878 C CA . HIS A 1 106 ? 2.517 8.054 -7.174 1.00 90.44 106 HIS A CA 1
ATOM 879 C C . HIS A 1 106 ? 1.007 7.772 -7.105 1.00 90.44 106 HIS A C 1
ATOM 881 O O . HIS A 1 106 ? 0.454 7.657 -6.009 1.00 90.44 106 HIS A O 1
ATOM 887 N N . GLN A 1 107 ? 0.323 7.571 -8.240 1.00 87.19 107 GLN A N 1
ATOM 888 C CA . GLN A 1 107 ? -1.064 7.106 -8.211 1.00 87.19 107 GLN A CA 1
ATOM 889 C C . GLN A 1 107 ? -1.170 5.733 -7.541 1.00 87.19 107 GLN A C 1
ATOM 891 O O . GLN A 1 107 ? -0.233 4.939 -7.584 1.00 87.19 107 GLN A O 1
ATOM 896 N N . GLN A 1 108 ? -2.331 5.421 -6.969 1.00 86.56 108 GLN A N 1
ATOM 897 C CA . GLN A 1 108 ? -2.507 4.221 -6.138 1.00 86.56 108 GLN A CA 1
ATOM 898 C C . GLN A 1 108 ? -3.493 3.196 -6.709 1.00 86.56 108 GLN A C 1
ATOM 900 O O . GLN A 1 108 ? -3.771 2.174 -6.086 1.00 86.56 108 GLN A O 1
ATOM 905 N N . VAL A 1 109 ? -4.046 3.477 -7.886 1.00 84.50 109 VAL A N 1
ATOM 906 C CA . VAL A 1 109 ? -5.044 2.640 -8.562 1.00 84.50 109 VAL A CA 1
ATOM 907 C C . VAL A 1 109 ? -4.433 1.954 -9.767 1.00 84.50 109 VAL A C 1
ATOM 909 O O . VAL A 1 109 ? -3.473 2.454 -10.343 1.00 84.50 109 VAL A O 1
ATOM 912 N N . GLN A 1 110 ? -5.005 0.807 -10.144 1.00 88.00 110 GLN A N 1
ATOM 913 C CA . GLN A 1 110 ? -4.639 0.071 -11.361 1.00 88.00 110 GLN A CA 1
ATOM 914 C C . GLN A 1 110 ? -3.118 -0.102 -11.517 1.00 88.00 110 GLN A C 1
ATOM 916 O O . GLN A 1 110 ? -2.533 0.187 -12.563 1.00 88.00 110 GLN A O 1
ATOM 921 N N . LEU A 1 111 ? -2.478 -0.529 -10.429 1.00 91.44 111 LEU A N 1
ATOM 922 C CA . LEU A 1 111 ? -1.042 -0.753 -10.376 1.00 91.44 111 LEU A CA 1
ATOM 923 C C . LEU A 1 111 ? -0.700 -2.180 -10.783 1.00 91.44 111 LEU A C 1
ATOM 925 O O . LEU A 1 111 ? -1.422 -3.124 -10.461 1.00 91.44 111 LEU A O 1
ATOM 929 N N . ARG A 1 112 ? 0.451 -2.325 -11.427 1.00 92.94 112 ARG A N 1
ATOM 930 C CA . ARG A 1 112 ? 1.135 -3.591 -11.673 1.00 92.94 112 ARG A CA 1
ATOM 931 C C . ARG A 1 112 ? 2.394 -3.625 -10.816 1.00 92.94 112 ARG A C 1
ATOM 933 O O . ARG A 1 112 ? 3.043 -2.593 -10.653 1.00 92.94 112 ARG A O 1
ATOM 940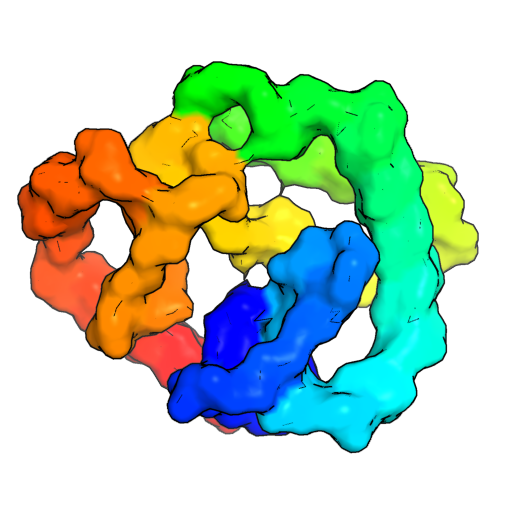 N N . SER A 1 113 ? 2.724 -4.781 -10.251 1.00 91.81 113 SER A N 1
ATOM 941 C CA . SER A 1 113 ? 3.977 -4.990 -9.522 1.00 91.81 113 SER A CA 1
ATOM 942 C C . SER A 1 113 ? 5.035 -5.620 -10.423 1.00 91.81 113 SER A C 1
ATOM 944 O O . SER A 1 113 ? 4.722 -6.323 -11.383 1.00 91.81 113 SER A O 1
ATOM 946 N N . CYS A 1 114 ? 6.305 -5.385 -10.102 1.00 92.81 114 CYS A N 1
ATOM 947 C CA . CYS A 1 114 ? 7.390 -6.194 -10.645 1.00 92.81 114 CYS A CA 1
ATOM 948 C C . CYS A 1 114 ? 7.300 -7.622 -10.090 1.00 92.81 114 CYS A C 1
ATOM 950 O O . CYS A 1 114 ? 7.355 -7.820 -8.876 1.00 92.81 114 CYS A O 1
ATOM 952 N N . GLU A 1 115 ? 7.198 -8.615 -10.972 1.00 88.44 115 GLU A N 1
ATOM 953 C CA . GLU A 1 115 ? 7.033 -10.025 -10.589 1.00 88.44 115 GLU A CA 1
ATOM 954 C C . GLU A 1 115 ? 8.282 -10.620 -9.921 1.00 88.44 115 GLU A C 1
ATOM 956 O O . GLU A 1 115 ? 8.175 -11.586 -9.167 1.00 88.44 115 GLU A O 1
ATOM 961 N N . ILE A 1 116 ? 9.454 -10.018 -10.161 1.00 90.69 116 ILE A N 1
ATOM 962 C CA . ILE A 1 116 ? 10.740 -10.477 -9.623 1.00 90.69 116 ILE A CA 1
ATOM 963 C C . ILE A 1 116 ? 10.946 -9.958 -8.199 1.00 90.69 116 ILE A C 1
ATOM 965 O O . ILE A 1 116 ? 11.146 -10.742 -7.277 1.00 90.69 116 ILE A O 1
ATOM 969 N N . CYS A 1 117 ? 10.918 -8.634 -8.003 1.00 92.06 117 CYS A N 1
ATOM 970 C CA . CYS A 1 117 ? 11.221 -8.054 -6.693 1.00 92.06 117 CYS A CA 1
ATOM 971 C C . CYS A 1 117 ? 9.998 -7.898 -5.788 1.00 92.06 117 CYS A C 1
ATOM 973 O O . CYS A 1 117 ? 10.174 -7.685 -4.591 1.00 92.06 117 CYS A O 1
ATOM 975 N N . GLN A 1 118 ? 8.778 -7.942 -6.343 1.00 86.81 118 GLN A N 1
ATOM 976 C CA . GLN A 1 118 ? 7.505 -7.792 -5.620 1.00 86.81 118 GLN A CA 1
ATOM 977 C C . GLN A 1 118 ? 7.410 -6.527 -4.748 1.00 86.81 118 GLN A C 1
ATOM 979 O O . GLN A 1 118 ? 6.545 -6.429 -3.879 1.00 86.81 118 GLN A O 1
ATOM 984 N N . SER A 1 119 ? 8.283 -5.547 -4.985 1.00 90.50 119 SER A N 1
ATOM 985 C CA . SER A 1 119 ? 8.506 -4.400 -4.094 1.00 90.50 119 SER A CA 1
ATOM 986 C C . SER A 1 119 ? 8.366 -3.057 -4.806 1.00 90.50 119 SER A C 1
ATOM 988 O O . SER A 1 119 ? 8.484 -2.011 -4.178 1.00 90.50 119 SER A O 1
ATOM 990 N N . ASP A 1 120 ? 8.114 -3.077 -6.112 1.00 93.44 120 ASP A N 1
ATOM 991 C CA . ASP A 1 120 ? 8.052 -1.893 -6.958 1.00 93.44 120 ASP A CA 1
ATOM 992 C C . ASP A 1 120 ? 6.835 -1.969 -7.876 1.00 93.44 120 ASP A C 1
ATOM 994 O O . ASP A 1 120 ? 6.439 -3.068 -8.287 1.00 93.44 120 ASP A O 1
ATOM 998 N N . TYR A 1 121 ? 6.235 -0.817 -8.172 1.00 93.94 121 TYR A N 1
ATOM 999 C CA . TYR A 1 121 ? 4.938 -0.749 -8.840 1.00 93.94 121 TYR A CA 1
ATOM 1000 C C . TYR A 1 121 ? 4.899 0.347 -9.897 1.00 93.94 121 TYR A C 1
ATOM 1002 O O . TYR A 1 121 ? 5.501 1.411 -9.751 1.00 93.94 121 TYR A O 1
ATOM 1010 N N . TYR A 1 122 ? 4.110 0.116 -10.938 1.00 95.31 122 TYR A N 1
ATOM 1011 C CA . TYR A 1 122 ? 3.883 1.066 -12.019 1.00 95.31 122 TYR A CA 1
ATOM 1012 C C . TYR A 1 122 ? 2.416 1.054 -12.446 1.00 95.31 122 TYR A C 1
ATOM 1014 O O . TYR A 1 122 ? 1.709 0.058 -12.275 1.00 95.31 122 TYR A O 1
ATOM 1022 N N . CYS A 1 123 ? 1.931 2.175 -12.974 1.00 93.75 123 CYS A N 1
ATOM 1023 C CA . CYS A 1 123 ? 0.629 2.229 -13.630 1.00 93.75 123 CYS A CA 1
ATOM 1024 C C . CYS A 1 123 ? 0.752 1.923 -15.125 1.00 93.75 123 CYS A C 1
ATOM 1026 O O . CYS A 1 123 ? 1.853 1.884 -15.669 1.00 93.75 123 CYS A O 1
ATOM 1028 N N . ASN A 1 124 ? -0.383 1.735 -15.804 1.00 93.56 124 ASN A N 1
ATOM 1029 C CA . ASN A 1 124 ? -0.387 1.460 -17.243 1.00 93.56 124 ASN A CA 1
ATOM 1030 C C . ASN A 1 124 ? 0.299 2.569 -18.065 1.00 93.56 124 ASN A C 1
ATOM 1032 O O . ASN A 1 124 ? 0.962 2.246 -19.044 1.00 93.56 124 ASN A O 1
ATOM 1036 N N . GLU A 1 125 ? 0.185 3.834 -17.648 1.00 94.06 125 GLU A N 1
ATOM 1037 C CA . GLU A 1 125 ? 0.795 4.987 -18.333 1.00 94.06 125 GLU A CA 1
ATOM 1038 C C . GLU A 1 125 ? 2.328 4.996 -18.227 1.00 94.06 125 GLU A C 1
ATOM 1040 O O . GLU A 1 125 ? 3.002 5.329 -19.192 1.00 94.06 125 GLU A O 1
ATOM 1045 N N . HIS A 1 126 ? 2.889 4.558 -17.096 1.00 94.81 126 HIS A N 1
ATOM 1046 C CA . HIS A 1 126 ? 4.340 4.560 -16.851 1.00 94.81 126 HIS A CA 1
ATOM 1047 C C . HIS A 1 126 ? 4.978 3.175 -17.028 1.00 94.81 126 HIS A C 1
ATOM 1049 O O . HIS A 1 126 ? 6.020 2.882 -16.447 1.00 94.81 126 HIS A O 1
ATOM 1055 N N . LYS A 1 127 ? 4.355 2.280 -17.809 1.00 95.50 127 LYS A N 1
ATOM 1056 C CA . LYS A 1 127 ? 4.894 0.932 -18.051 1.00 95.50 127 LYS A CA 1
ATOM 1057 C C . LYS A 1 127 ? 6.240 0.969 -18.777 1.00 95.50 127 LYS A C 1
ATOM 1059 O O . LYS A 1 127 ? 7.145 0.231 -18.402 1.00 95.50 127 LYS A O 1
ATOM 1064 N N . GLU A 1 128 ? 6.353 1.778 -19.827 1.00 96.12 128 GLU A N 1
ATOM 1065 C CA . GLU A 1 128 ? 7.573 1.854 -20.642 1.00 96.12 128 GLU A CA 1
ATOM 1066 C C . GLU A 1 128 ? 8.725 2.486 -19.859 1.00 96.12 128 GLU A C 1
ATOM 1068 O O . GLU A 1 128 ? 9.805 1.903 -19.789 1.00 96.12 128 GLU A O 1
ATOM 1073 N N . GLU A 1 129 ? 8.463 3.605 -19.180 1.00 95.31 129 GLU A N 1
ATOM 1074 C CA . GLU A 1 129 ? 9.419 4.255 -18.277 1.00 95.31 129 GLU A CA 1
ATOM 1075 C C . GLU A 1 129 ? 9.900 3.294 -17.187 1.00 95.31 129 GLU A C 1
ATOM 1077 O O . GLU A 1 129 ? 11.101 3.144 -16.975 1.00 95.31 129 GLU A O 1
ATOM 1082 N N . PHE A 1 130 ? 8.980 2.546 -16.569 1.00 95.31 130 PHE A N 1
ATOM 1083 C CA . PHE A 1 130 ? 9.343 1.542 -15.577 1.00 95.31 130 PHE A CA 1
ATOM 1084 C C . PHE A 1 130 ? 10.301 0.486 -16.139 1.00 95.31 130 PHE A C 1
ATOM 1086 O O . PHE A 1 130 ? 11.264 0.135 -15.468 1.00 95.31 130 PHE A O 1
ATOM 1093 N N . ILE A 1 131 ? 10.077 -0.022 -17.355 1.00 92.50 131 ILE A N 1
ATOM 1094 C CA . ILE A 1 131 ? 10.961 -1.028 -17.971 1.00 92.50 131 ILE A CA 1
ATOM 1095 C C . ILE A 1 131 ? 12.373 -0.465 -18.201 1.00 92.50 131 ILE A C 1
ATOM 1097 O O . ILE A 1 131 ? 13.349 -1.200 -18.055 1.00 92.50 131 ILE A O 1
ATOM 1101 N N . ILE A 1 132 ? 12.482 0.820 -18.542 1.00 93.62 132 ILE A N 1
ATOM 1102 C CA . ILE A 1 132 ? 13.761 1.495 -18.791 1.00 93.62 132 ILE A CA 1
ATOM 1103 C C . ILE A 1 132 ? 14.497 1.778 -17.473 1.00 93.62 132 ILE A C 1
ATOM 1105 O O . ILE A 1 132 ? 15.688 1.487 -17.352 1.00 93.62 132 ILE A O 1
ATOM 1109 N N . GLU A 1 133 ? 13.802 2.324 -16.475 1.00 93.25 133 GLU A N 1
ATOM 1110 C CA . GLU A 1 133 ? 14.413 2.798 -15.227 1.00 93.25 133 GLU A CA 1
ATOM 1111 C C . GLU A 1 133 ? 14.584 1.705 -14.163 1.00 93.25 133 GLU A C 1
ATOM 1113 O O . GLU A 1 133 ? 15.507 1.760 -13.342 1.00 93.25 133 GLU A O 1
ATOM 1118 N N . HIS A 1 134 ? 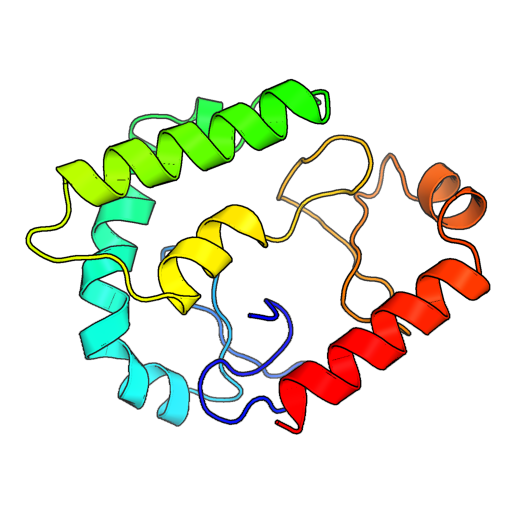13.721 0.686 -14.154 1.00 95.44 134 HIS A N 1
ATOM 1119 C CA . HIS A 1 134 ? 13.801 -0.438 -13.221 1.00 95.44 134 HIS A CA 1
ATOM 1120 C C . HIS A 1 134 ? 14.874 -1.439 -13.669 1.00 95.44 134 HIS A C 1
ATOM 1122 O O . HIS A 1 134 ? 14.597 -2.545 -14.137 1.00 95.44 134 HIS A O 1
ATOM 1128 N N . THR A 1 135 ? 16.137 -1.041 -13.514 1.00 95.06 135 THR A N 1
ATOM 1129 C CA . THR A 1 135 ? 17.284 -1.845 -13.943 1.00 95.06 135 THR A CA 1
ATOM 1130 C C . THR A 1 135 ? 17.357 -3.189 -13.217 1.00 95.06 135 THR A C 1
ATOM 1132 O O . THR A 1 135 ? 16.911 -3.352 -12.077 1.00 95.06 135 THR A O 1
ATOM 1135 N N . ARG A 1 136 ? 18.011 -4.170 -13.850 1.00 93.88 136 ARG A N 1
ATOM 1136 C CA . ARG A 1 136 ? 18.231 -5.502 -13.264 1.00 93.88 136 ARG A CA 1
ATOM 1137 C C . ARG A 1 136 ? 18.955 -5.443 -11.916 1.00 93.88 136 ARG A C 1
ATOM 1139 O O . ARG A 1 136 ? 18.649 -6.234 -11.028 1.00 93.88 136 ARG A O 1
ATOM 1146 N N . GLU A 1 137 ? 19.911 -4.530 -11.761 1.00 95.06 137 GLU A N 1
ATOM 1147 C CA . GLU A 1 137 ? 20.644 -4.352 -10.505 1.00 95.06 137 GLU A CA 1
ATOM 1148 C C . GLU A 1 137 ? 19.726 -3.828 -9.395 1.00 95.06 137 GLU A C 1
ATOM 1150 O O . GLU A 1 137 ? 19.687 -4.402 -8.304 1.00 95.06 137 GLU A O 1
ATOM 1155 N N . HIS A 1 138 ? 18.942 -2.787 -9.690 1.00 94.12 138 HIS A N 1
ATOM 1156 C CA . HIS A 1 138 ? 17.970 -2.221 -8.756 1.00 94.12 138 HIS A CA 1
ATOM 1157 C C . HIS A 1 138 ? 16.902 -3.247 -8.356 1.00 94.12 138 HIS A C 1
ATOM 1159 O O . HIS A 1 138 ? 16.643 -3.456 -7.171 1.00 94.12 138 HIS A O 1
ATOM 1165 N N . CYS A 1 139 ? 16.364 -3.976 -9.335 1.00 95.56 139 CYS A N 1
ATOM 1166 C CA . CYS A 1 139 ? 15.430 -5.075 -9.119 1.00 95.56 139 CYS A CA 1
ATOM 1167 C C . CYS A 1 139 ? 15.993 -6.126 -8.148 1.00 95.56 139 CYS A C 1
ATOM 1169 O O . CYS A 1 139 ? 15.329 -6.522 -7.187 1.00 95.56 139 CYS A O 1
ATOM 1171 N N . ARG A 1 140 ? 17.250 -6.542 -8.357 1.00 95.94 140 ARG A N 1
ATOM 1172 C CA . ARG A 1 140 ? 17.914 -7.557 -7.529 1.00 95.94 140 ARG A CA 1
ATOM 1173 C C . ARG A 1 140 ? 18.149 -7.069 -6.102 1.00 95.94 140 ARG A C 1
ATOM 1175 O O . ARG A 1 140 ? 17.938 -7.840 -5.174 1.00 95.94 140 ARG A O 1
ATOM 1182 N N . LYS A 1 141 ? 18.537 -5.801 -5.921 1.00 95.50 141 LYS A N 1
ATOM 1183 C CA . LYS A 1 141 ? 18.686 -5.179 -4.594 1.00 95.50 141 LYS A CA 1
ATOM 1184 C C . LYS A 1 141 ? 17.369 -5.212 -3.819 1.00 95.50 141 LYS A C 1
ATOM 1186 O O . LYS A 1 141 ? 17.350 -5.668 -2.679 1.00 95.50 141 LYS A O 1
ATOM 1191 N N . LEU A 1 142 ? 16.272 -4.802 -4.458 1.00 94.44 142 LEU A N 1
ATOM 1192 C CA . LEU A 1 142 ? 14.942 -4.836 -3.845 1.00 94.44 142 LEU A CA 1
ATOM 1193 C C . LEU A 1 142 ? 14.499 -6.260 -3.494 1.00 94.44 142 LEU A C 1
ATOM 1195 O O . LEU A 1 142 ? 14.006 -6.484 -2.396 1.00 94.44 142 LEU A O 1
ATOM 1199 N N . MET A 1 143 ? 14.714 -7.227 -4.389 1.00 94.44 143 MET A N 1
ATOM 1200 C CA . MET A 1 143 ? 14.403 -8.637 -4.133 1.00 94.44 143 MET A CA 1
ATOM 1201 C C . MET A 1 143 ? 15.189 -9.191 -2.934 1.00 94.44 143 MET A C 1
ATOM 1203 O O . MET A 1 143 ? 14.621 -9.874 -2.086 1.00 94.44 143 MET A O 1
ATOM 1207 N N . THR A 1 144 ? 16.489 -8.893 -2.840 1.00 93.69 144 THR A N 1
ATOM 1208 C CA . THR A 1 144 ? 17.312 -9.317 -1.700 1.00 93.69 144 THR A CA 1
ATOM 1209 C C . THR A 1 144 ? 16.799 -8.712 -0.397 1.00 93.69 144 THR A C 1
ATOM 1211 O O . THR A 1 144 ? 16.626 -9.445 0.572 1.00 93.69 144 THR A O 1
ATOM 1214 N N . GLN A 1 145 ? 16.507 -7.406 -0.378 1.00 92.19 145 GLN A N 1
ATOM 1215 C CA . GLN A 1 145 ? 15.965 -6.742 0.810 1.00 92.19 145 GLN A CA 1
ATOM 1216 C C . GLN A 1 145 ? 14.623 -7.348 1.227 1.00 92.19 145 GLN A C 1
ATOM 1218 O O . GLN A 1 145 ? 14.425 -7.675 2.392 1.00 92.19 145 GLN A O 1
ATOM 1223 N N . PHE A 1 146 ? 13.729 -7.553 0.260 1.00 91.31 146 PHE A N 1
ATOM 1224 C CA . PHE A 1 146 ? 12.439 -8.191 0.481 1.00 91.31 146 PHE A CA 1
ATOM 1225 C C . PHE A 1 146 ? 12.591 -9.560 1.149 1.00 91.31 146 PHE A C 1
ATOM 1227 O O . PHE A 1 146 ? 11.950 -9.812 2.164 1.00 91.31 146 PHE A O 1
ATOM 1234 N N . ASN A 1 147 ? 13.470 -10.414 0.617 1.00 90.44 147 ASN A N 1
ATOM 1235 C CA . ASN A 1 147 ? 13.704 -11.749 1.162 1.00 90.44 147 ASN A CA 1
ATOM 1236 C C . ASN A 1 147 ? 14.236 -11.698 2.598 1.00 90.44 147 ASN A C 1
ATOM 1238 O O . ASN A 1 147 ? 13.745 -12.444 3.438 1.00 90.44 147 ASN A O 1
ATOM 1242 N N . LEU A 1 148 ? 15.184 -10.801 2.893 1.00 90.56 148 LEU A N 1
ATOM 1243 C CA . LEU A 1 148 ? 15.704 -10.624 4.252 1.00 90.56 148 LEU A CA 1
ATOM 1244 C C . LEU A 1 148 ? 14.581 -10.232 5.224 1.00 90.56 148 LEU A C 1
ATOM 1246 O O . LEU A 1 148 ? 14.405 -10.899 6.241 1.00 90.56 148 LEU A O 1
ATOM 1250 N N . ASP A 1 149 ? 13.773 -9.233 4.858 1.00 88.25 149 ASP A N 1
ATOM 1251 C CA . ASP A 1 149 ? 12.700 -8.684 5.699 1.00 88.25 149 ASP A CA 1
ATOM 1252 C C . ASP A 1 149 ? 11.561 -9.671 6.000 1.00 88.25 149 ASP A C 1
ATOM 1254 O O . ASP A 1 149 ? 10.836 -9.490 6.980 1.00 88.25 149 ASP A O 1
ATOM 1258 N N . ILE A 1 150 ? 11.312 -10.655 5.127 1.00 87.12 150 ILE A N 1
ATOM 1259 C CA . ILE A 1 150 ? 10.239 -11.645 5.337 1.00 87.12 150 ILE A CA 1
ATOM 1260 C C . ILE A 1 150 ? 10.720 -12.907 6.061 1.00 87.12 150 ILE A C 1
ATOM 1262 O O . ILE A 1 150 ? 9.881 -13.677 6.528 1.00 87.12 150 ILE A O 1
ATOM 1266 N N . THR A 1 151 ? 12.037 -13.132 6.124 1.00 82.56 151 THR A N 1
ATOM 1267 C CA . THR A 1 151 ? 12.655 -14.273 6.827 1.00 82.56 151 THR A CA 1
ATOM 1268 C C . THR A 1 151 ? 13.129 -13.951 8.243 1.00 82.56 151 THR A C 1
ATOM 1270 O O . THR A 1 151 ? 13.348 -14.883 9.014 1.00 82.56 151 THR A O 1
ATOM 1273 N N . SER A 1 152 ? 13.297 -12.665 8.571 1.00 61.00 152 SER A N 1
ATOM 1274 C CA . SER A 1 152 ? 13.618 -12.158 9.914 1.00 61.00 152 SER A CA 1
ATOM 1275 C C . SER A 1 152 ? 12.402 -12.143 10.835 1.00 61.00 152 SER A C 1
ATOM 1277 O O . SER A 1 152 ? 12.557 -12.516 12.015 1.00 61.00 152 SER A O 1
#

Secondary structure (DSSP, 8-state):
--TTB-TTT-PBP-S--EE-TTT---EESSHHHHHHTHHHHHHHHHHHHHHHHHTGGGTSSS---HHHHHHHHHHHHHHHHHHSSSPPPHHHHHHHHT----TTT---SSEEE-TTTSS-EEESTTHHHHHHHS-HHHHHHHHHHHHHHHH-

InterPro domains:
  IPR002893 Zinc finger, MYND-type [PF01753] (6-45)